Protein AF-A0A067QHL9-F1 (afdb_monomer_lite)

Secondary structure (DSSP, 8-state):
-------SS----------------------HHHHHHHHHHHH-TT--S-SS--PPPP-----PPPPHHHHHHHHHTPPSSPPP-TT---HHHHHHHHHHHHHHHHHHHH--

Sequence (112 aa):
MCTVTEKDGLLYKQHTQRQGNRTVPILPTIKMETWQTHFTDILNPTGENRAYPTLPPPITRTYRPISTKDITETVGVLKRNKAAGPDGIFNEHIIVSCPLLIETLKASSTSA

Structure (mmCIF, N/CA/C/O backbone):
data_AF-A0A067QHL9-F1
#
_entry.id   AF-A0A067QHL9-F1
#
loop_
_atom_site.group_PDB
_atom_site.id
_atom_site.type_symbol
_atom_site.label_atom_id
_atom_site.label_alt_id
_atom_site.label_comp_id
_atom_site.label_asym_id
_atom_site.label_entity_id
_atom_site.label_seq_id
_atom_site.pdbx_PDB_ins_code
_atom_site.Cartn_x
_atom_site.Cartn_y
_atom_site.Cartn_z
_atom_site.occupancy
_atom_site.B_iso_or_equiv
_atom_site.auth_seq_id
_atom_site.auth_comp_id
_atom_site.auth_asym_id
_atom_site.auth_atom_id
_atom_site.pdbx_PDB_model_num
ATOM 1 N N . MET A 1 1 ? -31.043 -54.200 66.929 1.00 40.97 1 MET A N 1
ATOM 2 C CA . MET A 1 1 ? -30.447 -55.503 67.289 1.00 40.97 1 MET A CA 1
ATOM 3 C C . MET A 1 1 ? -29.138 -55.627 66.530 1.00 40.97 1 MET A C 1
ATOM 5 O O . MET A 1 1 ? -29.165 -55.541 65.311 1.00 40.97 1 MET A O 1
ATOM 9 N N . CYS A 1 2 ? -28.009 -55.688 67.237 1.00 35.88 2 CYS A N 1
ATOM 10 C CA . CYS A 1 2 ? -26.674 -55.744 66.638 1.00 35.88 2 CYS A CA 1
ATOM 11 C C . CYS A 1 2 ? -26.252 -57.204 66.478 1.00 35.88 2 CYS A C 1
ATOM 13 O O . CYS A 1 2 ? -26.218 -57.929 67.468 1.00 35.88 2 CYS A O 1
ATOM 15 N N . THR A 1 3 ? -25.912 -57.628 65.264 1.00 52.38 3 THR A N 1
ATOM 16 C CA . THR A 1 3 ? -25.258 -58.920 65.035 1.00 52.38 3 THR A CA 1
ATOM 17 C C . THR A 1 3 ? -23.772 -58.681 64.822 1.00 52.38 3 THR A C 1
ATOM 19 O O . THR A 1 3 ? -23.373 -58.048 63.845 1.00 52.38 3 THR A O 1
ATOM 22 N N . VAL A 1 4 ? -22.966 -59.165 65.764 1.00 42.84 4 VAL A N 1
ATOM 23 C CA . VAL A 1 4 ? -21.506 -59.204 65.671 1.00 42.84 4 VAL A CA 1
ATOM 24 C C . VAL A 1 4 ? -21.135 -60.604 65.198 1.00 42.84 4 VAL A C 1
ATOM 26 O O . VAL A 1 4 ? -21.467 -61.581 65.862 1.00 42.84 4 VAL A O 1
ATOM 29 N N . THR A 1 5 ? -20.471 -60.711 64.052 1.00 52.69 5 THR A N 1
ATOM 30 C CA . THR A 1 5 ? -19.808 -61.952 63.635 1.00 52.69 5 THR A CA 1
ATOM 31 C C . THR A 1 5 ? -18.334 -61.663 63.424 1.00 52.69 5 THR A C 1
ATOM 33 O O . THR A 1 5 ? -17.973 -60.841 62.583 1.00 52.69 5 THR A O 1
ATOM 36 N N . GLU A 1 6 ? -17.509 -62.337 64.217 1.00 44.06 6 GLU A N 1
ATOM 37 C CA . GLU A 1 6 ? -16.053 -62.273 64.227 1.00 44.06 6 GLU A CA 1
ATOM 38 C C . GLU A 1 6 ? -15.510 -63.466 63.427 1.00 44.06 6 GLU A C 1
ATOM 40 O O . GLU A 1 6 ? -15.731 -64.619 63.794 1.00 44.06 6 GLU A O 1
ATOM 45 N N . LYS A 1 7 ? -14.839 -63.198 62.303 1.00 43.22 7 LYS A N 1
ATOM 46 C CA . LYS A 1 7 ? -13.960 -64.158 61.625 1.00 43.22 7 LYS A CA 1
ATOM 47 C C . LYS A 1 7 ? -12.724 -63.418 61.117 1.00 43.22 7 LYS A C 1
ATOM 49 O O . LYS A 1 7 ? -12.843 -62.408 60.431 1.00 43.22 7 LYS A O 1
ATOM 54 N N . ASP A 1 8 ? -11.565 -63.944 61.497 1.00 54.25 8 ASP A N 1
ATOM 55 C CA . ASP A 1 8 ? -10.241 -63.677 60.924 1.00 54.25 8 ASP A CA 1
ATOM 56 C C . ASP A 1 8 ? -9.642 -62.274 61.120 1.00 54.25 8 ASP A C 1
ATOM 58 O O . ASP A 1 8 ? -9.014 -61.728 60.217 1.00 54.25 8 ASP A O 1
ATOM 62 N N . GLY A 1 9 ? -9.770 -61.703 62.326 1.00 57.00 9 GLY A N 1
ATOM 63 C CA . GLY A 1 9 ? -8.826 -60.692 62.845 1.00 57.00 9 GLY A CA 1
ATOM 64 C C . GLY A 1 9 ? -8.712 -59.363 62.080 1.00 57.00 9 GLY A C 1
ATOM 65 O O . GLY A 1 9 ? -7.885 -58.525 62.433 1.00 57.00 9 GLY A O 1
ATOM 66 N N . LEU A 1 10 ? -9.543 -59.131 61.064 1.00 42.16 10 LEU A N 1
ATOM 67 C CA . LEU A 1 10 ? -9.590 -57.903 60.276 1.00 42.16 10 LEU A CA 1
ATOM 68 C C . LEU A 1 10 ? -10.830 -57.099 60.655 1.00 42.16 10 LEU A C 1
ATOM 70 O O . LEU A 1 10 ? -11.921 -57.243 60.106 1.00 42.16 10 LEU A O 1
ATOM 74 N N . LEU A 1 11 ? -10.640 -56.212 61.623 1.00 50.50 11 LEU A N 1
ATOM 75 C CA . LEU A 1 11 ? -11.616 -55.210 62.011 1.00 50.50 11 LEU A CA 1
ATOM 76 C C . LEU A 1 11 ? -11.584 -54.060 60.997 1.00 50.50 11 LEU A C 1
ATOM 78 O O . LEU A 1 11 ? -10.774 -53.171 61.189 1.00 50.50 11 LEU A O 1
ATOM 82 N N . TYR A 1 12 ? -12.454 -53.994 59.979 1.00 43.72 12 TYR A N 1
ATOM 83 C CA . TYR A 1 12 ? -12.804 -52.686 59.390 1.00 43.72 12 TYR A CA 1
ATOM 84 C C . TYR A 1 12 ? -14.208 -52.616 58.752 1.00 43.72 12 TYR A C 1
ATOM 86 O O . TYR A 1 12 ? -14.546 -53.269 57.773 1.00 43.72 12 TYR A O 1
ATOM 94 N N . LYS A 1 13 ? -14.999 -51.761 59.409 1.00 52.28 13 LYS A N 1
ATOM 95 C CA . LYS A 1 13 ? -16.290 -51.100 59.150 1.00 52.28 13 LYS A CA 1
ATOM 96 C C . LYS A 1 13 ? -16.938 -51.278 57.765 1.00 52.28 13 LYS A C 1
ATOM 98 O O . LYS A 1 13 ? -16.431 -50.796 56.758 1.00 52.28 13 LYS A O 1
ATOM 103 N N . GLN A 1 14 ? -18.174 -51.788 57.765 1.00 48.94 14 GLN A N 1
ATOM 104 C CA . GLN A 1 14 ? -19.127 -51.559 56.677 1.00 48.94 14 GLN A CA 1
ATOM 105 C C . GLN A 1 14 ? -19.340 -50.046 56.503 1.00 48.94 14 GLN A C 1
ATOM 107 O O . GLN A 1 14 ? -19.770 -49.354 57.429 1.00 48.94 14 GLN A O 1
ATOM 112 N N . HIS A 1 15 ? -19.030 -49.522 55.318 1.00 42.91 15 HIS A N 1
ATOM 113 C CA . HIS A 1 15 ? -19.368 -48.155 54.939 1.00 42.91 15 HIS A CA 1
ATOM 114 C C . HIS A 1 15 ? -20.893 -48.040 54.799 1.00 42.91 15 HIS A C 1
ATOM 116 O O . HIS A 1 15 ? -21.466 -48.321 53.751 1.00 42.91 15 HIS A O 1
ATOM 122 N N . THR A 1 16 ? -21.576 -47.596 55.852 1.00 55.28 16 THR A N 1
ATOM 123 C CA . THR A 1 16 ? -22.929 -47.044 55.725 1.00 55.28 16 THR A CA 1
ATOM 124 C C . THR A 1 16 ? -22.858 -45.776 54.876 1.00 55.28 16 THR A C 1
ATOM 126 O O . THR A 1 16 ? -22.382 -44.741 55.351 1.00 55.28 16 THR A O 1
ATOM 129 N N . GLN A 1 17 ? -23.332 -45.839 53.628 1.00 52.41 17 GLN A N 1
ATOM 130 C CA . GLN A 1 17 ? -23.659 -44.643 52.854 1.00 52.41 17 GLN A CA 1
ATOM 131 C C . GLN A 1 17 ? -24.793 -43.901 53.569 1.00 52.41 17 GLN A C 1
ATOM 133 O O . GLN A 1 17 ? -25.971 -44.215 53.418 1.00 52.41 17 GLN A O 1
ATOM 138 N N . ARG A 1 18 ? -24.438 -42.894 54.370 1.00 49.06 18 ARG A N 1
ATOM 139 C CA . ARG A 1 18 ? -25.383 -41.850 54.755 1.00 49.06 18 ARG A CA 1
ATOM 140 C C . ARG A 1 18 ? -25.652 -41.022 53.505 1.00 49.06 18 ARG A C 1
ATOM 142 O O . ARG A 1 18 ? -24.779 -40.272 53.073 1.00 49.06 18 ARG A O 1
ATOM 149 N N . GLN A 1 19 ? -26.844 -41.158 52.929 1.00 52.22 19 GLN A N 1
ATOM 150 C CA . GLN A 1 19 ? -27.367 -40.175 51.986 1.00 52.22 19 GLN A CA 1
ATOM 151 C C . GLN A 1 19 ? -27.576 -38.863 52.751 1.00 52.22 19 GLN A C 1
ATOM 153 O O . GLN A 1 19 ? -28.617 -38.616 53.352 1.00 52.22 19 GLN A O 1
ATOM 158 N N . GLY A 1 20 ? -26.526 -38.050 52.817 1.00 53.66 20 GLY A N 1
ATOM 159 C CA . GLY A 1 20 ? -26.638 -36.672 53.253 1.00 53.66 20 GLY A CA 1
ATOM 160 C C . GLY A 1 20 ? -27.282 -35.880 52.127 1.00 53.66 20 GLY A C 1
ATOM 161 O O . GLY A 1 20 ? -26.622 -35.613 51.125 1.00 53.66 20 GLY A O 1
ATOM 162 N N . ASN A 1 21 ? -28.548 -35.498 52.295 1.00 63.34 21 ASN A N 1
ATOM 163 C CA . ASN A 1 21 ? -29.186 -34.462 51.488 1.00 63.34 21 ASN A CA 1
ATOM 164 C C . ASN A 1 21 ? -28.415 -33.148 51.682 1.00 63.34 21 ASN A C 1
ATOM 166 O O . ASN A 1 21 ? -28.722 -32.353 52.567 1.00 63.34 21 ASN A O 1
ATOM 170 N N . ARG A 1 22 ? -27.375 -32.925 50.873 1.00 57.69 22 ARG A N 1
ATOM 171 C CA . ARG A 1 22 ? -26.758 -31.608 50.718 1.00 57.69 22 ARG A CA 1
ATOM 172 C C . ARG A 1 22 ? -27.700 -30.781 49.855 1.00 57.69 22 ARG A C 1
ATOM 174 O O . ARG A 1 22 ? -27.629 -30.831 48.632 1.00 57.69 22 ARG A O 1
ATOM 181 N N . THR A 1 23 ? -28.600 -30.040 50.492 1.00 64.56 23 THR A N 1
ATOM 182 C CA . THR A 1 23 ? -29.295 -28.932 49.836 1.00 64.56 23 THR A CA 1
ATOM 183 C C . THR A 1 23 ? -28.238 -27.902 49.458 1.00 64.56 23 THR A C 1
ATOM 185 O O . THR A 1 23 ? -27.736 -27.178 50.317 1.00 64.56 23 THR A O 1
ATOM 188 N N . VAL A 1 24 ? -27.834 -27.889 48.189 1.00 68.81 24 VAL A N 1
ATOM 189 C CA . VAL A 1 24 ? -26.991 -26.820 47.656 1.00 68.81 24 VAL A CA 1
ATOM 190 C C . VAL A 1 24 ? -27.852 -25.557 47.687 1.00 68.81 24 VAL A C 1
ATOM 192 O O . VAL A 1 24 ? -28.929 -25.573 47.086 1.00 68.81 24 VAL A O 1
ATOM 195 N N . PRO A 1 25 ? -27.463 -24.493 48.412 1.00 69.00 25 PRO A N 1
ATOM 196 C CA . PRO A 1 25 ? -28.197 -23.242 48.343 1.00 69.00 25 PRO A CA 1
ATOM 197 C C . PRO A 1 25 ? -28.152 -22.769 46.892 1.00 69.00 25 PRO A C 1
ATOM 199 O O . PRO A 1 25 ? -27.079 -22.546 46.331 1.00 69.00 25 PRO A O 1
ATOM 202 N N . ILE A 1 26 ? -29.326 -22.688 46.269 1.00 70.69 26 ILE A N 1
ATOM 203 C CA . ILE A 1 26 ? -29.474 -22.132 44.929 1.00 70.69 26 ILE A CA 1
ATOM 204 C C . ILE A 1 26 ? -29.094 -20.661 45.060 1.00 70.69 26 ILE A C 1
ATOM 206 O O . ILE A 1 26 ? -29.817 -19.878 45.678 1.00 70.69 26 ILE A O 1
ATOM 210 N N . LEU A 1 27 ? -27.916 -20.305 44.551 1.00 73.19 27 LEU A N 1
ATOM 211 C CA . LEU A 1 27 ? -27.479 -18.919 44.539 1.00 73.19 27 LEU A CA 1
ATOM 212 C C . LEU A 1 27 ? -28.417 -18.132 43.618 1.00 73.19 27 LEU A C 1
ATOM 214 O O . LEU A 1 27 ? -28.720 -18.610 42.518 1.00 73.19 27 LEU A O 1
ATOM 218 N N . PRO A 1 28 ? -28.884 -16.945 44.038 1.00 77.06 28 PRO A N 1
ATOM 219 C CA . PRO A 1 28 ? -29.682 -16.100 43.170 1.00 77.06 28 PRO A CA 1
ATOM 220 C C . PRO A 1 28 ? -28.867 -15.804 41.912 1.00 77.06 28 PRO A C 1
ATOM 222 O O . PRO A 1 28 ? -27.748 -15.294 41.982 1.00 77.06 28 PRO A O 1
ATOM 225 N N . THR A 1 29 ? -29.407 -16.176 40.754 1.00 84.00 29 THR A N 1
ATOM 226 C CA . THR A 1 29 ? -28.770 -15.892 39.471 1.00 84.00 29 THR A CA 1
ATOM 227 C C . THR A 1 29 ? -28.836 -14.391 39.232 1.00 84.00 29 THR A C 1
ATOM 229 O O . THR A 1 29 ? -29.883 -13.848 38.881 1.00 84.00 29 THR A O 1
ATOM 232 N N . ILE A 1 30 ? -27.717 -13.709 39.462 1.00 87.50 30 ILE A N 1
ATOM 233 C CA . ILE A 1 30 ? -27.572 -12.297 39.121 1.00 87.50 30 ILE A CA 1
ATOM 234 C C . ILE A 1 30 ? -27.494 -12.212 37.600 1.00 87.50 30 ILE A C 1
ATOM 236 O O . ILE A 1 30 ? -26.682 -12.893 36.970 1.00 87.50 30 ILE A O 1
ATOM 240 N N . LYS A 1 31 ? -28.363 -11.395 37.009 1.00 93.06 31 LYS A N 1
ATOM 241 C CA . LYS A 1 31 ? -28.384 -11.196 35.563 1.00 93.06 31 LYS A CA 1
ATOM 242 C C . LYS A 1 31 ? -27.129 -10.441 35.112 1.00 93.06 31 LYS A C 1
ATOM 244 O O . LYS A 1 31 ? -26.599 -9.615 35.857 1.00 93.06 31 LYS A O 1
ATOM 249 N N . MET A 1 32 ? -26.663 -10.699 33.891 1.00 92.69 32 MET A N 1
ATOM 250 C CA . MET A 1 32 ? -25.463 -10.039 33.361 1.00 92.69 32 MET A CA 1
ATOM 251 C C . MET A 1 32 ? -25.622 -8.523 33.264 1.00 92.69 32 MET A C 1
ATOM 253 O O . MET A 1 32 ? -24.657 -7.800 33.493 1.00 92.69 32 MET A O 1
ATOM 257 N N . GLU A 1 33 ? -26.839 -8.038 33.019 1.00 94.12 33 GLU A N 1
ATOM 258 C CA . GLU A 1 33 ? -27.143 -6.609 32.977 1.00 94.12 33 GLU A CA 1
ATOM 259 C C . GLU A 1 33 ? -26.873 -5.944 34.333 1.00 94.12 33 GLU A C 1
ATOM 261 O O . GLU A 1 33 ? -26.329 -4.847 34.383 1.00 94.12 33 GLU A O 1
ATOM 266 N N . THR A 1 34 ? -27.169 -6.629 35.444 1.00 93.38 34 THR A N 1
ATOM 267 C CA . THR A 1 34 ? -26.898 -6.115 36.795 1.00 93.38 34 THR A CA 1
ATOM 268 C C . THR A 1 34 ? -25.401 -5.941 37.033 1.00 93.38 34 THR A C 1
ATOM 270 O O . THR A 1 34 ? -24.979 -4.922 37.576 1.00 93.38 34 THR A O 1
ATOM 273 N N . TRP A 1 35 ? -24.588 -6.904 36.591 1.00 93.56 35 TRP A N 1
ATOM 274 C CA . TRP A 1 35 ? -23.132 -6.792 36.667 1.00 93.56 35 TRP A CA 1
ATOM 275 C C . TRP A 1 35 ? -22.598 -5.681 35.770 1.00 93.56 35 TRP A C 1
ATOM 277 O O . TRP A 1 35 ? -21.753 -4.901 36.202 1.00 93.56 35 TRP A O 1
ATOM 287 N N . GLN A 1 36 ? -23.108 -5.582 34.543 1.00 93.12 36 GLN A N 1
ATOM 288 C CA . GLN A 1 36 ? -22.705 -4.545 33.604 1.00 93.12 36 GLN A CA 1
ATOM 289 C C . GLN A 1 36 ? -22.977 -3.149 34.167 1.00 93.12 36 GLN A C 1
ATOM 291 O O . GLN A 1 36 ? -22.072 -2.317 34.157 1.00 93.12 36 GLN A O 1
ATOM 296 N N . THR A 1 37 ? -24.177 -2.900 34.699 1.00 93.62 37 THR A N 1
ATOM 297 C CA . THR A 1 37 ? -24.521 -1.616 35.325 1.00 93.62 37 THR A CA 1
ATOM 298 C C . THR A 1 37 ? -23.615 -1.332 36.515 1.00 93.62 37 THR A C 1
ATOM 300 O O . THR A 1 37 ? -22.953 -0.302 36.539 1.00 93.62 37 THR A O 1
ATOM 303 N N . HIS A 1 38 ? -23.481 -2.286 37.438 1.00 94.00 38 HIS A N 1
ATOM 304 C CA . HIS A 1 38 ? -22.648 -2.120 38.629 1.00 94.00 38 HIS A CA 1
ATOM 305 C C . HIS A 1 38 ? -21.193 -1.754 38.289 1.00 94.00 38 HIS A C 1
ATOM 307 O O . HIS A 1 38 ? -20.619 -0.842 38.880 1.00 94.00 38 HIS A O 1
ATOM 313 N N . PHE A 1 39 ? -20.573 -2.449 37.331 1.00 93.56 39 PHE A N 1
ATOM 314 C CA . PHE A 1 39 ? -19.201 -2.133 36.929 1.00 93.56 39 PHE A CA 1
ATOM 315 C C . PHE A 1 39 ? -19.099 -0.841 36.121 1.00 93.56 39 PHE A C 1
ATOM 317 O O . PHE A 1 39 ? -18.092 -0.149 36.243 1.00 93.56 39 PHE A O 1
ATOM 324 N N . THR A 1 40 ? -20.122 -0.489 35.341 1.00 91.62 40 THR A N 1
ATOM 325 C CA . THR A 1 40 ? -20.168 0.802 34.641 1.00 91.62 40 THR A CA 1
ATOM 326 C C . THR A 1 40 ? -20.190 1.951 35.646 1.00 91.62 40 THR A C 1
ATOM 328 O O . THR A 1 40 ? -19.399 2.878 35.511 1.00 91.62 40 THR A O 1
ATOM 331 N N . ASP A 1 41 ? -21.000 1.850 36.699 1.00 91.81 41 ASP A N 1
ATOM 332 C CA . ASP A 1 41 ? -21.130 2.899 37.715 1.00 91.81 41 ASP A CA 1
ATOM 333 C C . ASP A 1 41 ? -19.843 3.078 38.539 1.00 91.81 41 ASP A C 1
ATOM 335 O O . ASP A 1 41 ? -19.461 4.200 38.868 1.00 91.81 41 ASP A O 1
ATOM 339 N N . ILE A 1 42 ? -19.141 1.980 38.848 1.00 93.88 42 ILE A N 1
ATOM 340 C CA . ILE A 1 42 ? -17.878 2.027 39.603 1.00 93.88 42 ILE A CA 1
ATOM 341 C C . ILE A 1 42 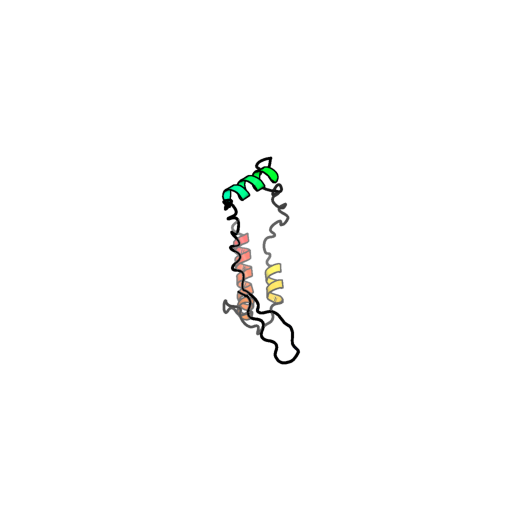? -16.721 2.543 38.746 1.00 93.88 42 ILE A C 1
ATOM 343 O O . ILE A 1 42 ? -15.903 3.330 39.220 1.00 93.88 42 ILE A O 1
ATOM 347 N N . LEU A 1 43 ? -16.602 2.054 37.510 1.00 89.75 43 LEU A N 1
ATOM 348 C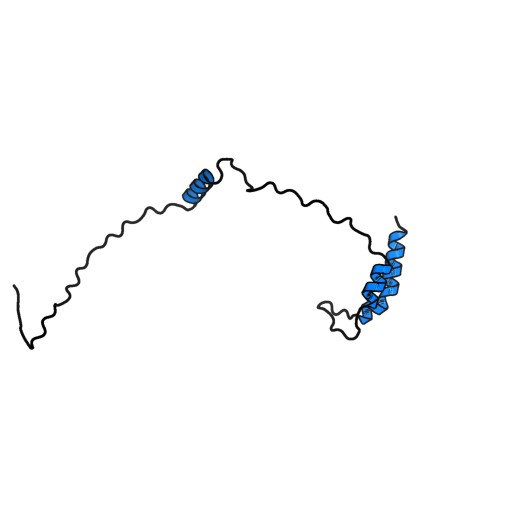 CA . LEU A 1 43 ? -15.425 2.301 36.673 1.00 89.75 43 LEU A CA 1
ATOM 349 C C . LEU A 1 43 ? -15.567 3.552 35.803 1.00 89.75 43 LEU A C 1
ATOM 351 O O . LEU A 1 43 ? -14.554 4.097 35.370 1.00 89.75 43 LEU A O 1
ATOM 355 N N . ASN A 1 44 ? -16.795 4.005 35.546 1.00 90.88 44 ASN A N 1
ATOM 356 C CA . ASN A 1 44 ? -17.090 5.130 34.666 1.00 90.88 44 ASN A CA 1
ATOM 357 C C . ASN A 1 44 ? -18.072 6.142 35.297 1.00 90.88 44 ASN A C 1
ATOM 359 O O . ASN A 1 44 ? -19.134 6.411 34.729 1.00 90.88 44 ASN A O 1
ATOM 363 N N . PRO A 1 45 ? -17.732 6.750 36.451 1.00 85.75 45 PRO A N 1
ATOM 364 C CA . PRO A 1 45 ? -18.615 7.695 37.140 1.00 85.75 45 PRO A CA 1
ATOM 365 C C . PRO A 1 45 ? -18.894 8.973 36.330 1.00 85.75 45 PRO A C 1
ATOM 367 O O . PRO A 1 45 ? -19.871 9.670 36.591 1.00 85.75 45 PRO A O 1
ATOM 370 N N . THR A 1 46 ? -18.045 9.296 35.351 1.00 86.56 46 THR A N 1
ATOM 371 C CA . THR A 1 46 ? -18.199 10.454 34.459 1.00 86.56 46 THR A CA 1
ATOM 372 C C . THR A 1 46 ? -19.007 10.142 33.197 1.00 86.56 46 THR A C 1
ATOM 374 O O . THR A 1 46 ? -19.324 11.060 32.442 1.00 86.56 46 THR A O 1
ATOM 377 N N . GLY A 1 47 ? -19.370 8.875 32.960 1.00 85.06 47 GLY A N 1
ATOM 378 C CA . GLY A 1 47 ? -20.137 8.460 31.784 1.00 85.06 47 GLY A CA 1
ATOM 379 C C . GLY A 1 47 ? -19.382 8.629 30.462 1.00 85.06 47 GLY A C 1
ATOM 380 O O . GLY A 1 47 ? -20.000 8.790 29.408 1.00 85.06 47 GLY A O 1
ATOM 381 N N . GLU A 1 48 ? -18.049 8.616 30.489 1.00 84.62 48 GLU A N 1
ATOM 382 C CA . GLU A 1 48 ? -17.242 8.768 29.285 1.00 84.62 48 GLU A CA 1
ATOM 383 C C . GLU A 1 48 ? -17.230 7.483 28.455 1.00 84.62 48 GLU A C 1
ATOM 385 O O . GLU A 1 48 ? -16.958 6.389 28.939 1.00 84.62 48 GLU A O 1
ATOM 390 N N . ASN A 1 49 ? -17.486 7.606 27.154 1.00 82.81 49 ASN A N 1
ATOM 391 C CA . ASN A 1 49 ? -17.451 6.467 26.231 1.00 82.81 49 ASN A CA 1
ATOM 392 C C . ASN A 1 49 ? -16.027 6.086 25.785 1.00 82.81 49 ASN A C 1
ATOM 394 O O . ASN A 1 49 ? -15.860 5.182 24.965 1.00 82.81 49 ASN A O 1
ATOM 398 N N . ARG A 1 50 ? -14.991 6.797 26.250 1.00 79.00 50 ARG A N 1
ATOM 399 C CA . ARG A 1 50 ? -13.593 6.580 25.852 1.00 79.00 50 ARG A CA 1
ATOM 400 C C . ARG A 1 50 ? -12.676 6.756 27.056 1.00 79.00 50 ARG A C 1
ATOM 402 O O . ARG A 1 50 ? -12.842 7.698 27.810 1.00 79.00 50 ARG A O 1
ATOM 409 N N . ALA A 1 51 ? -11.678 5.883 27.187 1.00 77.56 51 ALA A N 1
ATOM 410 C CA . ALA A 1 51 ? -10.698 5.959 28.274 1.00 77.56 51 ALA A CA 1
ATOM 411 C C . ALA A 1 51 ? -9.667 7.092 28.094 1.00 77.56 51 ALA A C 1
ATOM 413 O O . ALA A 1 51 ? -9.097 7.565 29.072 1.00 77.56 51 ALA A O 1
ATOM 414 N N . TYR A 1 52 ? -9.412 7.515 26.848 1.00 79.94 52 TYR A N 1
ATOM 415 C CA . TYR A 1 52 ? -8.456 8.573 26.512 1.00 79.94 52 TYR A CA 1
ATOM 416 C C . TYR A 1 52 ? -8.947 9.395 25.312 1.00 79.94 52 TYR A C 1
ATOM 418 O O . TYR A 1 52 ? -9.604 8.840 24.418 1.00 79.94 52 TYR A O 1
ATOM 426 N N . PRO A 1 53 ? -8.589 10.691 25.229 1.00 79.94 53 PRO A N 1
ATOM 427 C CA . PRO A 1 53 ? -8.839 11.491 24.041 1.00 79.94 53 PRO A CA 1
ATOM 428 C C . PRO A 1 53 ? -8.110 10.879 22.841 1.00 79.94 53 PRO A C 1
ATOM 430 O O . PRO A 1 53 ? -6.888 10.731 22.826 1.00 79.94 53 PRO A O 1
ATOM 433 N N . THR A 1 54 ? -8.873 10.511 21.814 1.00 77.06 54 THR A N 1
ATOM 434 C CA . THR A 1 54 ? -8.322 10.033 20.545 1.00 77.06 54 THR A CA 1
ATOM 435 C C . THR A 1 54 ? -7.805 11.240 19.769 1.00 77.06 54 THR A C 1
ATOM 437 O O . THR A 1 54 ? -8.547 11.859 19.010 1.00 77.06 54 THR A O 1
ATOM 440 N N . LEU A 1 55 ? -6.547 11.616 19.989 1.00 80.62 55 LEU A N 1
ATOM 441 C CA . LEU A 1 55 ? -5.895 12.607 19.141 1.00 80.62 55 LEU A CA 1
ATOM 442 C C . LEU A 1 55 ? -5.638 11.958 17.774 1.00 80.62 55 LEU A C 1
ATOM 444 O O . LEU A 1 55 ? -4.991 10.906 17.729 1.00 80.62 55 LEU A O 1
ATOM 448 N N . PRO A 1 56 ? -6.141 12.527 16.662 1.00 77.06 56 PRO A N 1
ATOM 449 C CA . PRO A 1 56 ? -5.725 12.063 15.352 1.00 77.06 56 PRO A CA 1
ATOM 450 C C . PRO A 1 56 ? -4.200 12.200 15.278 1.00 77.06 56 PRO A C 1
ATOM 452 O O . PRO A 1 56 ? -3.663 13.229 15.708 1.00 77.06 56 PRO A O 1
ATOM 455 N N . PRO A 1 57 ? -3.482 11.176 14.789 1.00 77.75 57 PRO A N 1
ATOM 456 C CA . PRO A 1 57 ? -2.043 11.285 14.651 1.00 77.75 57 PRO A CA 1
ATOM 457 C C . PRO A 1 57 ? -1.734 12.509 13.777 1.00 77.75 57 PRO A C 1
ATOM 459 O O . PRO A 1 57 ? -2.441 12.736 12.787 1.00 77.75 57 PRO A O 1
ATOM 462 N N . PRO A 1 58 ? -0.708 13.310 14.117 1.00 74.62 58 PRO A N 1
ATOM 463 C CA . PRO A 1 58 ? -0.289 14.400 13.252 1.00 74.62 58 PRO A CA 1
ATOM 464 C C . PRO A 1 58 ? -0.025 13.837 11.854 1.00 74.62 58 PRO A C 1
ATOM 466 O O . PRO A 1 58 ? 0.562 12.760 11.708 1.00 74.62 58 PRO A O 1
ATOM 469 N N . ILE A 1 59 ? -0.496 14.550 10.827 1.00 71.81 59 ILE A N 1
ATOM 470 C CA . ILE A 1 59 ? -0.283 14.192 9.423 1.00 71.81 59 ILE A CA 1
ATOM 471 C C . ILE A 1 59 ? 1.224 14.299 9.162 1.00 71.81 59 ILE A C 1
ATOM 473 O O . ILE A 1 59 ? 1.747 15.351 8.821 1.00 71.81 59 ILE A O 1
ATOM 477 N N . THR A 1 60 ? 1.949 13.210 9.401 1.00 70.19 60 THR A N 1
ATOM 478 C CA . THR A 1 60 ? 3.419 13.151 9.328 1.00 70.19 60 THR A CA 1
ATOM 479 C C . THR A 1 60 ? 3.922 12.819 7.929 1.00 70.19 60 THR A C 1
ATOM 481 O O . THR A 1 60 ? 5.128 12.770 7.700 1.00 70.19 60 THR A O 1
ATOM 484 N N . ARG A 1 61 ? 3.022 12.583 6.971 1.00 67.06 61 ARG A N 1
ATOM 485 C CA . ARG A 1 61 ? 3.388 12.226 5.602 1.00 67.06 61 ARG A CA 1
ATOM 486 C C . ARG A 1 61 ? 2.881 13.279 4.635 1.00 67.06 61 ARG A C 1
ATOM 488 O O . ARG A 1 61 ? 1.761 13.192 4.142 1.00 67.06 61 ARG A O 1
ATOM 495 N N . THR A 1 62 ? 3.742 14.243 4.329 1.00 73.94 62 THR A N 1
ATOM 496 C CA . THR A 1 62 ? 3.646 14.989 3.074 1.00 73.94 62 THR A CA 1
ATOM 497 C C . THR A 1 62 ? 3.706 13.963 1.948 1.00 73.94 62 THR A C 1
ATOM 499 O O . THR A 1 62 ? 4.721 13.285 1.777 1.00 73.94 62 THR A O 1
ATOM 502 N N . TYR A 1 63 ? 2.602 13.778 1.228 1.00 77.25 63 TYR A N 1
ATOM 503 C CA . TYR A 1 63 ? 2.578 12.899 0.067 1.00 77.25 63 TYR A CA 1
ATOM 504 C C . TYR A 1 63 ? 3.551 13.457 -0.976 1.00 77.25 63 TYR A C 1
ATOM 506 O O . TYR A 1 63 ? 3.346 14.554 -1.495 1.00 77.25 63 TYR A O 1
ATOM 514 N N . ARG A 1 64 ? 4.640 12.729 -1.245 1.00 84.12 64 ARG A N 1
ATOM 515 C CA . ARG A 1 64 ? 5.575 13.068 -2.319 1.00 84.12 64 ARG A CA 1
ATOM 516 C C . ARG A 1 64 ? 5.056 12.441 -3.617 1.00 84.12 64 ARG A C 1
ATOM 518 O O . ARG A 1 64 ? 4.919 11.217 -3.650 1.00 84.12 64 ARG A O 1
ATOM 525 N N . PRO A 1 65 ? 4.808 13.235 -4.675 1.00 86.69 65 PRO A N 1
ATOM 526 C CA . PRO A 1 65 ? 4.470 12.699 -5.987 1.00 86.69 65 PRO A CA 1
ATOM 527 C C . PRO A 1 65 ? 5.546 11.734 -6.491 1.00 86.69 65 PRO A C 1
ATOM 529 O O . PRO A 1 65 ? 6.742 11.959 -6.284 1.00 86.69 65 PRO A O 1
ATOM 532 N N . ILE A 1 66 ? 5.115 10.666 -7.160 1.00 90.50 66 ILE A N 1
ATOM 533 C CA . ILE A 1 66 ? 6.019 9.697 -7.784 1.00 90.50 66 ILE A CA 1
ATOM 534 C C . ILE A 1 66 ? 6.770 10.405 -8.913 1.00 90.50 66 ILE A C 1
ATOM 536 O O . ILE A 1 66 ? 6.161 11.018 -9.787 1.00 90.50 66 ILE A O 1
ATOM 540 N N . SER A 1 67 ? 8.097 10.324 -8.893 1.00 92.19 67 SER A N 1
ATOM 541 C CA . SER A 1 67 ? 8.957 10.879 -9.935 1.00 92.19 67 SER A CA 1
ATOM 542 C C . SER A 1 67 ? 9.382 9.809 -10.939 1.00 92.19 67 SER A C 1
ATOM 544 O O . SER A 1 67 ? 9.414 8.615 -10.641 1.00 92.19 67 SER A O 1
ATOM 546 N N . THR A 1 68 ? 9.786 10.239 -12.135 1.00 93.62 68 THR A N 1
ATOM 547 C CA . THR A 1 68 ? 10.346 9.341 -13.159 1.00 93.62 68 THR A CA 1
ATOM 548 C C . THR A 1 68 ? 11.583 8.597 -12.654 1.00 93.62 68 THR A C 1
ATOM 550 O O . THR A 1 68 ? 11.771 7.429 -12.988 1.00 93.62 68 THR A O 1
ATOM 553 N N . LYS A 1 69 ? 12.389 9.250 -11.805 1.00 93.62 69 LYS A N 1
ATOM 554 C CA . LYS A 1 69 ? 13.558 8.654 -11.153 1.00 93.62 69 LYS A CA 1
ATOM 555 C C . LYS A 1 69 ? 13.161 7.451 -10.294 1.00 93.62 69 LYS A C 1
ATOM 557 O O . LYS A 1 69 ? 13.769 6.392 -10.435 1.00 93.62 69 LYS A O 1
ATOM 562 N N . ASP A 1 70 ? 12.103 7.591 -9.494 1.00 93.44 70 ASP A N 1
ATOM 563 C CA . ASP A 1 70 ? 11.614 6.514 -8.622 1.00 93.44 70 ASP A CA 1
ATOM 564 C C . ASP A 1 70 ? 11.216 5.276 -9.443 1.00 93.44 70 ASP A C 1
ATOM 566 O O . ASP A 1 70 ? 11.540 4.150 -9.065 1.00 93.44 70 ASP A O 1
ATOM 570 N N . ILE A 1 71 ? 10.575 5.476 -10.603 1.00 94.56 71 ILE A N 1
ATOM 571 C CA . ILE A 1 71 ? 10.206 4.388 -11.523 1.00 94.56 71 ILE A CA 1
ATOM 572 C C . ILE A 1 71 ? 11.463 3.708 -12.072 1.00 94.56 71 ILE A C 1
ATOM 574 O O . ILE A 1 71 ? 11.588 2.487 -11.992 1.00 94.56 71 ILE A O 1
ATOM 578 N N . THR A 1 72 ? 12.413 4.485 -12.599 1.00 94.81 72 THR A N 1
ATOM 579 C CA . THR A 1 72 ? 13.626 3.924 -13.213 1.00 94.81 72 THR A CA 1
ATOM 580 C C . THR A 1 72 ? 14.490 3.151 -12.222 1.00 94.81 72 THR A C 1
ATOM 582 O O . THR A 1 72 ? 14.982 2.076 -12.557 1.00 94.81 72 THR A O 1
ATOM 585 N N . GLU A 1 73 ? 14.643 3.656 -10.996 1.00 95.75 73 GLU A N 1
ATOM 586 C CA . GLU A 1 73 ? 15.431 2.992 -9.957 1.00 95.75 73 GLU A CA 1
ATOM 587 C C . GLU A 1 73 ? 14.745 1.707 -9.489 1.00 95.75 73 GLU A C 1
ATOM 589 O O . GLU A 1 73 ? 15.385 0.658 -9.415 1.00 95.75 73 GLU A O 1
ATOM 594 N N . THR A 1 74 ? 13.430 1.758 -9.252 1.00 95.38 74 THR A N 1
ATOM 595 C CA . THR A 1 74 ? 12.667 0.598 -8.770 1.00 95.38 74 THR A CA 1
ATOM 596 C C . THR A 1 74 ? 12.610 -0.516 -9.811 1.00 95.38 74 THR A C 1
ATOM 598 O O . THR A 1 74 ? 12.831 -1.679 -9.483 1.00 95.38 74 THR A O 1
ATOM 601 N N . VAL A 1 75 ? 12.357 -0.182 -11.080 1.00 95.00 75 VAL A N 1
ATOM 602 C CA . VAL A 1 75 ? 12.326 -1.179 -12.159 1.00 95.00 75 VAL A CA 1
ATOM 603 C C . VAL A 1 75 ? 13.732 -1.704 -12.462 1.00 95.00 75 VAL A C 1
ATOM 605 O O . VAL A 1 75 ? 13.895 -2.889 -12.751 1.00 95.00 75 VAL A O 1
ATOM 608 N N . GLY A 1 76 ? 14.764 -0.862 -12.342 1.00 93.56 76 GLY A N 1
ATOM 609 C CA . GLY A 1 76 ? 16.155 -1.234 -12.610 1.00 93.56 76 GLY A CA 1
ATOM 610 C C . GLY A 1 76 ? 16.714 -2.305 -11.669 1.00 93.56 76 GLY A C 1
ATOM 611 O O . GLY A 1 76 ? 17.574 -3.085 -12.077 1.00 93.56 76 GLY A O 1
ATOM 612 N N . VAL A 1 77 ? 16.210 -2.392 -10.434 1.00 96.00 77 VAL A N 1
ATOM 613 C CA . VAL A 1 77 ? 16.638 -3.411 -9.458 1.00 96.00 77 VAL A CA 1
ATOM 614 C C . VAL A 1 77 ? 15.858 -4.728 -9.557 1.00 96.00 77 VAL A C 1
ATOM 616 O O . VAL A 1 77 ? 16.190 -5.693 -8.858 1.00 96.00 77 VAL A O 1
ATOM 619 N N . LEU A 1 78 ? 14.836 -4.809 -10.418 1.00 94.62 78 LEU A N 1
ATOM 620 C CA . LEU A 1 78 ? 14.048 -6.028 -10.585 1.00 94.62 78 LEU A CA 1
ATOM 621 C C . L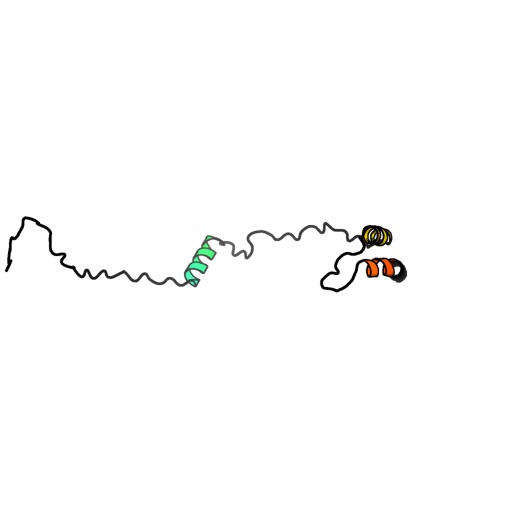EU A 1 78 ? 14.893 -7.143 -11.204 1.00 94.62 78 LEU A C 1
ATOM 623 O O . LEU A 1 78 ? 15.478 -7.021 -12.280 1.00 94.62 78 LEU A O 1
ATOM 627 N N . LYS A 1 79 ? 14.923 -8.286 -10.518 1.00 93.56 79 LYS A N 1
ATOM 628 C CA . LYS A 1 79 ? 15.596 -9.487 -11.015 1.00 93.56 79 LYS A CA 1
ATOM 629 C C . LYS A 1 79 ? 14.703 -10.195 -12.029 1.00 93.56 79 LYS A C 1
ATOM 631 O O . LYS A 1 79 ? 13.510 -10.369 -11.784 1.00 93.56 79 LYS A O 1
ATOM 636 N N . ARG A 1 80 ? 15.309 -10.658 -13.120 1.00 93.69 80 ARG A N 1
ATOM 637 C CA . ARG A 1 80 ? 14.658 -11.509 -14.124 1.00 93.69 80 ARG A CA 1
ATOM 638 C C . ARG A 1 80 ? 14.431 -12.930 -13.599 1.00 93.69 80 ARG A C 1
ATOM 640 O O . ARG A 1 80 ? 15.066 -13.338 -12.619 1.00 93.69 80 ARG A O 1
ATOM 647 N N . ASN A 1 81 ? 13.557 -13.677 -14.268 1.00 94.00 81 ASN A N 1
ATOM 648 C CA . ASN A 1 81 ? 13.208 -15.072 -13.987 1.00 94.00 81 ASN A CA 1
ATOM 649 C C . ASN A 1 81 ? 12.703 -15.282 -12.552 1.00 94.00 81 ASN A C 1
ATOM 651 O O . ASN A 1 81 ? 13.075 -16.242 -11.871 1.00 94.00 81 ASN A O 1
ATOM 655 N N . LYS A 1 82 ? 11.896 -14.343 -12.054 1.00 94.19 82 LYS A N 1
ATOM 656 C CA . LYS A 1 82 ? 11.180 -14.503 -10.786 1.00 94.19 82 LYS A CA 1
ATOM 657 C C . LYS A 1 82 ? 9.784 -15.032 -11.054 1.00 94.19 82 LYS A C 1
ATOM 659 O O . LYS A 1 82 ? 9.195 -14.734 -12.088 1.00 94.19 82 LYS A O 1
ATOM 664 N N . ALA A 1 83 ? 9.295 -15.853 -10.127 1.00 94.62 83 ALA A N 1
ATOM 665 C CA . ALA A 1 83 ? 7.927 -16.333 -10.184 1.00 94.62 83 ALA A CA 1
ATOM 666 C C . ALA A 1 83 ? 6.983 -15.128 -10.153 1.00 94.62 83 ALA A C 1
ATOM 668 O O . ALA A 1 83 ? 7.189 -14.205 -9.360 1.00 94.62 83 ALA A O 1
ATOM 669 N N . ALA A 1 84 ? 5.984 -15.149 -11.030 1.00 96.06 84 ALA A N 1
ATOM 670 C CA . ALA A 1 84 ? 4.916 -14.169 -11.002 1.00 96.06 84 ALA A CA 1
ATOM 671 C C . ALA A 1 84 ? 4.134 -14.270 -9.685 1.00 96.06 84 ALA A C 1
ATOM 673 O O . ALA A 1 84 ? 4.081 -15.331 -9.051 1.00 96.06 84 ALA A O 1
ATOM 674 N N . GLY A 1 85 ? 3.535 -13.152 -9.281 1.00 93.69 85 GLY A N 1
ATOM 675 C CA . GLY A 1 85 ? 2.604 -13.127 -8.165 1.00 93.69 85 GLY A CA 1
ATOM 676 C C . GLY A 1 85 ? 1.259 -13.777 -8.520 1.00 93.69 85 GLY A C 1
ATOM 677 O O . GLY A 1 85 ? 1.096 -14.369 -9.590 1.00 93.69 85 GLY A O 1
ATOM 678 N N . PRO A 1 86 ? 0.255 -13.636 -7.639 1.00 96.94 86 PRO A N 1
ATOM 679 C CA . PRO A 1 86 ? -1.115 -14.091 -7.900 1.00 96.94 86 PRO A CA 1
ATOM 680 C C . PRO A 1 86 ? -1.772 -13.423 -9.119 1.00 96.94 86 PRO A C 1
ATOM 682 O O . PRO A 1 86 ? -2.769 -13.921 -9.630 1.00 96.94 86 PRO A O 1
ATOM 685 N N . ASP A 1 87 ? -1.222 -12.292 -9.562 1.00 94.75 87 ASP A N 1
ATOM 686 C CA . ASP A 1 87 ? -1.630 -11.536 -10.744 1.00 94.75 87 ASP A CA 1
ATOM 687 C C . ASP A 1 87 ? -1.112 -12.133 -12.064 1.00 94.75 87 ASP A C 1
ATOM 689 O O . ASP A 1 87 ? -1.568 -11.738 -13.135 1.00 94.75 87 ASP A O 1
ATOM 693 N N . GLY A 1 88 ? -0.167 -13.078 -12.012 1.00 95.69 88 GLY A N 1
ATOM 694 C CA . GLY A 1 88 ? 0.438 -13.681 -13.200 1.00 95.69 88 GLY A CA 1
ATOM 695 C C . GLY A 1 88 ? 1.353 -12.735 -13.987 1.00 95.69 88 GLY A C 1
ATOM 696 O O . GLY A 1 88 ? 1.722 -13.049 -15.120 1.00 95.69 88 GLY A O 1
ATOM 697 N N . ILE A 1 89 ? 1.737 -11.586 -13.418 1.00 95.06 89 ILE A N 1
ATOM 698 C CA . ILE A 1 89 ? 2.599 -10.607 -14.085 1.00 95.06 89 ILE A CA 1
ATOM 699 C C . ILE A 1 89 ? 4.062 -10.898 -13.745 1.00 95.06 89 ILE A C 1
ATOM 701 O O . ILE A 1 89 ? 4.477 -10.907 -12.587 1.00 95.06 89 ILE A O 1
ATOM 705 N N . PHE A 1 90 ? 4.864 -11.124 -14.784 1.00 96.25 90 PHE A N 1
ATOM 706 C CA . PHE A 1 90 ? 6.302 -11.330 -14.659 1.00 96.25 90 PHE A CA 1
ATOM 707 C C . PHE A 1 90 ? 7.067 -10.001 -14.647 1.00 96.25 90 PHE A C 1
ATOM 709 O O . PHE A 1 90 ? 6.661 -9.022 -15.281 1.00 96.25 90 PHE A O 1
ATOM 716 N N . ASN A 1 91 ? 8.230 -9.979 -13.989 1.00 96.06 91 ASN A N 1
ATOM 717 C CA . ASN A 1 91 ? 9.092 -8.793 -13.928 1.00 96.06 91 ASN A CA 1
ATOM 718 C C . ASN A 1 91 ? 9.534 -8.321 -15.320 1.00 96.06 91 ASN A C 1
ATOM 720 O O . ASN A 1 91 ? 9.711 -7.128 -15.547 1.00 96.06 91 ASN A O 1
ATOM 724 N N . GLU A 1 92 ? 9.680 -9.240 -16.271 1.00 95.69 92 GLU A N 1
ATOM 725 C CA . GLU A 1 92 ? 10.009 -8.957 -17.665 1.00 95.69 92 GLU A CA 1
ATOM 726 C C . GLU A 1 92 ? 8.961 -8.047 -18.309 1.00 95.69 92 GLU A C 1
ATOM 728 O O . GLU A 1 92 ? 9.319 -7.096 -19.003 1.00 95.69 92 GLU A O 1
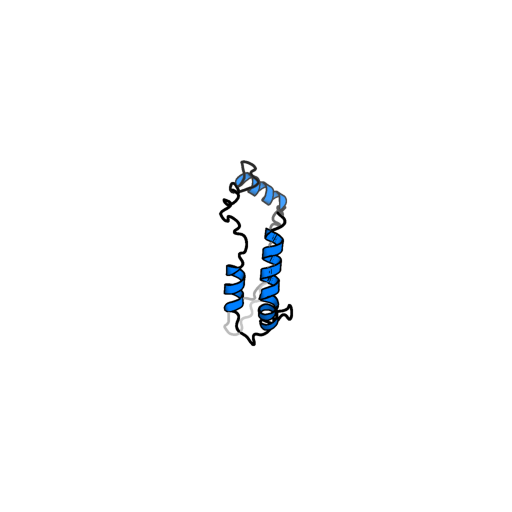ATOM 733 N N . HIS A 1 93 ? 7.676 -8.281 -18.030 1.00 95.56 93 HIS A N 1
ATOM 734 C CA . HIS A 1 93 ? 6.595 -7.444 -18.546 1.00 95.56 93 HIS A CA 1
ATOM 735 C C . HIS A 1 93 ? 6.682 -6.024 -17.981 1.00 95.56 93 HIS A C 1
ATOM 737 O O . HIS A 1 93 ? 6.509 -5.060 -18.725 1.00 95.56 93 HIS A O 1
ATOM 743 N N . ILE A 1 94 ? 7.019 -5.887 -16.695 1.00 94.38 94 ILE A N 1
ATOM 744 C CA . ILE A 1 94 ? 7.197 -4.591 -16.021 1.00 94.38 94 ILE A CA 1
ATOM 745 C C . ILE A 1 94 ? 8.391 -3.832 -16.615 1.00 94.38 94 ILE A C 1
ATOM 747 O O . ILE A 1 94 ? 8.298 -2.642 -16.909 1.00 94.38 94 ILE A O 1
ATOM 751 N N . ILE A 1 95 ? 9.508 -4.524 -16.853 1.00 94.81 95 ILE A N 1
ATOM 752 C CA . ILE A 1 95 ? 10.704 -3.930 -17.465 1.00 94.81 95 ILE A CA 1
ATOM 753 C C . ILE A 1 95 ? 10.391 -3.426 -18.881 1.00 94.81 95 ILE A C 1
ATOM 755 O O . ILE A 1 95 ? 10.765 -2.306 -19.225 1.00 94.81 95 ILE A O 1
ATOM 759 N N . VAL A 1 96 ? 9.675 -4.220 -19.684 1.00 95.12 96 VAL A N 1
ATOM 760 C CA . VAL A 1 96 ? 9.283 -3.849 -21.055 1.00 95.12 96 VAL A CA 1
ATOM 761 C C . VAL A 1 96 ? 8.318 -2.662 -21.072 1.00 95.12 96 VAL A C 1
ATOM 763 O O . VAL A 1 96 ? 8.420 -1.805 -21.945 1.00 95.12 96 VAL A O 1
ATOM 766 N N . SER A 1 97 ? 7.409 -2.573 -20.101 1.00 95.06 97 SER A N 1
ATOM 767 C CA . SER A 1 97 ? 6.419 -1.490 -20.013 1.00 95.06 97 SER A CA 1
ATOM 768 C C . SER A 1 97 ? 6.935 -0.220 -19.323 1.00 95.06 97 SER A C 1
ATOM 770 O O . SER A 1 97 ? 6.261 0.809 -19.354 1.00 95.06 97 SER A O 1
ATOM 772 N N . CYS A 1 98 ? 8.154 -0.230 -18.777 1.00 94.56 98 CYS A N 1
ATOM 773 C CA . CYS A 1 98 ? 8.766 0.918 -18.100 1.00 94.56 98 CYS A CA 1
ATOM 774 C C . CYS A 1 98 ? 8.752 2.234 -18.914 1.00 94.56 98 CYS A C 1
ATOM 776 O O . CYS A 1 98 ? 8.382 3.267 -18.348 1.00 94.56 98 CYS A O 1
ATOM 778 N N . PRO A 1 99 ? 9.060 2.253 -20.229 1.00 94.62 99 PRO A N 1
ATOM 779 C CA . PRO A 1 99 ? 8.986 3.483 -21.023 1.00 94.62 99 PRO A CA 1
ATOM 780 C C . PRO A 1 99 ? 7.574 4.089 -21.064 1.00 94.62 99 PRO A C 1
ATOM 782 O O . PRO A 1 99 ? 7.430 5.305 -20.942 1.00 94.62 99 PRO A O 1
ATOM 785 N N . LEU A 1 100 ? 6.538 3.246 -21.149 1.00 95.12 100 LEU A N 1
ATOM 786 C CA . LEU A 1 100 ? 5.134 3.674 -21.156 1.00 95.12 100 LEU A CA 1
ATOM 787 C C . LEU A 1 100 ? 4.718 4.256 -19.797 1.00 95.12 100 LEU A C 1
ATOM 789 O O . LEU A 1 100 ? 4.003 5.255 -19.732 1.00 95.12 100 LEU A O 1
ATOM 793 N N . LEU A 1 101 ? 5.206 3.681 -18.692 1.00 92.62 101 LEU A N 1
ATOM 794 C CA . LEU A 1 101 ? 4.977 4.225 -17.346 1.00 92.62 101 LEU A CA 1
ATOM 795 C C . LEU A 1 101 ? 5.581 5.630 -17.190 1.00 92.62 101 LEU A C 1
ATOM 797 O O . LEU A 1 101 ? 4.979 6.511 -16.580 1.00 92.62 101 LEU A O 1
ATOM 801 N N . ILE A 1 102 ? 6.758 5.866 -17.772 1.00 94.31 102 ILE A N 1
ATOM 802 C CA . ILE A 1 102 ? 7.406 7.185 -17.747 1.00 94.31 102 ILE A CA 1
ATOM 803 C C . ILE A 1 102 ? 6.635 8.194 -18.608 1.00 94.31 102 ILE A C 1
ATOM 805 O O . ILE A 1 102 ? 6.497 9.355 -18.219 1.00 94.31 102 ILE A O 1
ATOM 809 N N . GLU A 1 103 ? 6.147 7.776 -19.773 1.00 94.69 103 GLU A N 1
ATOM 810 C CA . GLU A 1 103 ? 5.379 8.627 -20.684 1.00 94.69 103 GLU A CA 1
ATOM 811 C C . GLU A 1 103 ? 4.041 9.059 -20.072 1.00 94.69 103 GLU A C 1
ATOM 813 O O . G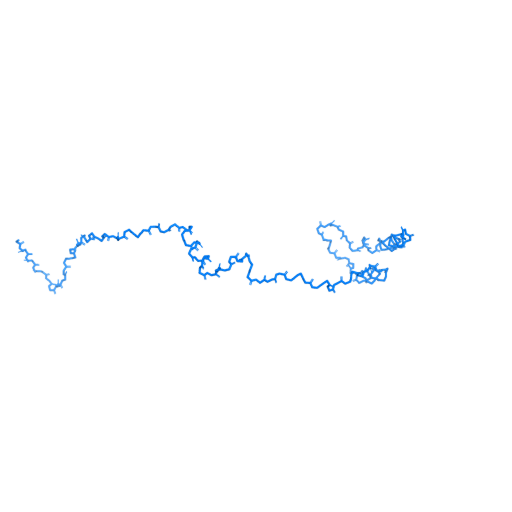LU A 1 103 ? 3.742 10.253 -20.016 1.00 94.69 103 GLU A O 1
ATOM 818 N N . THR A 1 104 ? 3.278 8.109 -19.531 1.00 93.25 104 THR A N 1
ATOM 819 C CA . THR A 1 104 ? 1.996 8.381 -18.861 1.00 93.25 104 THR A CA 1
ATOM 820 C C . THR A 1 104 ? 2.157 9.318 -17.662 1.00 93.25 104 THR A C 1
ATOM 822 O O . THR A 1 104 ? 1.362 10.246 -17.495 1.00 93.25 104 THR A O 1
ATOM 825 N N . LEU A 1 105 ? 3.228 9.161 -16.874 1.00 91.81 105 LEU A N 1
ATOM 826 C CA . LEU A 1 105 ? 3.530 10.067 -15.764 1.00 91.81 105 LEU A CA 1
ATOM 827 C C . LEU A 1 105 ? 3.776 11.507 -16.250 1.00 91.81 105 LEU A C 1
ATOM 829 O O . LEU A 1 105 ? 3.227 12.457 -15.685 1.00 91.81 105 LEU A O 1
ATOM 833 N N . LYS A 1 106 ? 4.551 11.685 -17.327 1.00 90.19 106 LYS A N 1
ATOM 834 C CA . LYS A 1 106 ? 4.803 13.009 -17.925 1.00 90.19 106 LYS A CA 1
ATOM 835 C C . LYS A 1 106 ? 3.523 13.638 -18.480 1.00 90.19 106 LYS A C 1
ATOM 837 O O . LYS A 1 106 ? 3.280 14.822 -18.248 1.00 90.19 106 LYS A O 1
ATOM 842 N N . ALA A 1 107 ? 2.682 12.847 -19.147 1.00 88.00 107 ALA A N 1
ATOM 843 C CA . ALA A 1 107 ? 1.400 13.310 -19.674 1.00 88.00 107 ALA A CA 1
ATOM 844 C C . ALA A 1 107 ? 0.464 13.799 -18.552 1.00 88.00 107 ALA A C 1
ATOM 846 O O . ALA A 1 107 ? -0.126 14.875 -18.657 1.00 88.00 107 ALA A O 1
ATOM 847 N N . SER A 1 108 ? 0.405 13.068 -17.432 1.00 82.06 108 SER A N 1
ATOM 848 C CA . SER A 1 108 ? -0.406 13.457 -16.268 1.00 82.06 108 SER A CA 1
ATOM 849 C C . SER A 1 108 ? 0.069 14.750 -15.593 1.00 82.06 108 SER A C 1
ATOM 851 O O . SER A 1 108 ? -0.743 15.492 -15.053 1.00 82.06 108 SER A O 1
ATOM 853 N N . SER A 1 109 ? 1.365 15.063 -15.690 1.00 76.38 109 SER A N 1
ATOM 854 C CA . SER A 1 109 ? 1.955 16.288 -15.128 1.00 76.38 109 SER A CA 1
ATOM 855 C C . SER A 1 109 ? 1.735 17.530 -16.002 1.00 76.38 109 SER A C 1
ATOM 857 O O . SER A 1 109 ? 1.980 18.638 -15.544 1.00 76.38 109 SER A O 1
ATOM 859 N N . THR A 1 110 ? 1.308 17.356 -17.259 1.00 68.19 110 THR A N 1
ATOM 860 C CA . THR A 1 110 ? 1.112 18.450 -18.234 1.00 68.19 110 THR A CA 1
ATOM 861 C C . THR A 1 110 ? -0.346 18.937 -18.282 1.00 68.19 110 THR A C 1
ATOM 863 O O . THR A 1 110 ? -0.641 19.954 -18.896 1.00 68.19 110 THR A O 1
ATOM 866 N N . SER A 1 111 ? -1.269 18.209 -17.644 1.00 58.28 111 SER A N 1
ATOM 867 C CA . SER A 1 111 ? -2.721 18.449 -17.718 1.00 58.28 111 SER A CA 1
ATOM 868 C C . SER A 1 111 ? -3.292 19.201 -16.502 1.00 58.28 111 SER A C 1
ATOM 870 O O . SER A 1 111 ? -4.508 19.210 -16.313 1.00 58.28 111 SER A O 1
ATOM 872 N N . ALA A 1 112 ? -2.427 19.785 -15.670 1.00 49.25 112 ALA A N 1
ATOM 873 C CA . ALA A 1 112 ? -2.764 20.570 -14.481 1.00 49.25 112 ALA A CA 1
ATOM 874 C C . ALA A 1 112 ? -2.166 21.975 -14.608 1.00 49.25 112 ALA A C 1
ATOM 876 O O . ALA A 1 112 ? -2.840 22.930 -14.165 1.00 49.25 112 ALA A O 1
#

Radius of gyration: 40.87 Å; chains: 1; bounding box: 47×85×88 Å

Organism: Zootermopsis nevadensis (NCBI:txid136037)

Foldseek 3Di:
DDDDDDDDPDDDDDPDPDPDPPPDPPPPPDDVVNVVVVCCCVVPVPPDPDPDPPDPPPPPDPDDDDDLVNLCVVLVPDDAPDQDDVVRDGSVNSNVCSVVVNVVSVVVVVPD

pLDDT: mean 79.75, std 17.76,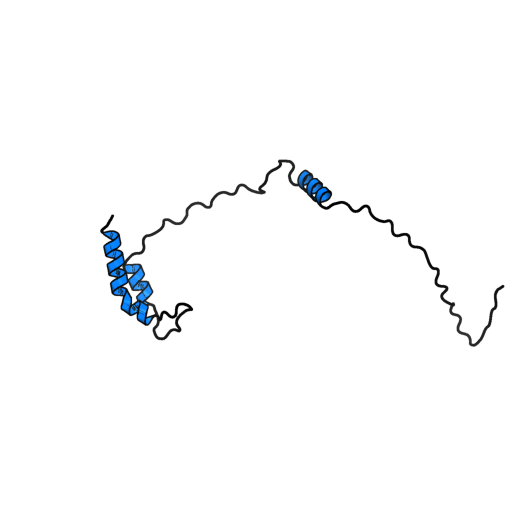 range [35.88, 96.94]